Protein AF-A0A6P9AK01-F1 (afdb_monomer_lite)

Secondary structure (DSSP, 8-state):
-HHHHHHH-HHHHHHHHHHHHHHHHH-B-TTS-B-GGGHHHHHHHHHHHHH-SSSHHHHHHHHHHHHHHHHHHHHHH-HHHHHHHHHHHHHHHH-TTS-HHHHHHHHHHHHHHHTTTPPPPHHHHHHHHHHHHHH--

Sequence (137 aa):
MREELQQSDVERWLGFITFLCEVFGTMRSSTGEPFRVLVCPIYTCLRELLQSQDIKEDAVLCCSMELQSAGRLLEEQLPELMTELLATARDKMLCPSESMLTRSLLLEVIELHANSWNPLTPTITQYYNKTIQKLTA

Organism: Pantherophis guttatus (NCBI:txid94885)

InterPro domains:
  IPR003890 MIF4G-like, type 3 [PF02854] (2-115)
  IPR016024 Armadillo-type fold [SSF48371] (12-119)
  IPR051367 mRNA Translation Regulation/Replication-dependent Histone mRNA Translation [PTHR23254] (2-136)

pLDDT: mean 92.32, std 11.91, range [48.03, 98.69]

Structure (mmCIF, N/CA/C/O backbone):
data_AF-A0A6P9AK01-F1
#
_entry.id   AF-A0A6P9AK01-F1
#
loop_
_atom_site.group_PDB
_atom_site.id
_atom_site.type_symbol
_atom_site.label_atom_id
_atom_site.label_alt_id
_atom_site.label_comp_id
_atom_site.label_asym_id
_atom_site.label_entity_id
_atom_site.label_seq_id
_atom_site.pdbx_PDB_ins_code
_atom_site.Cartn_x
_atom_site.Cartn_y
_atom_site.Cartn_z
_atom_site.occupancy
_atom_site.B_iso_or_equiv
_atom_site.auth_seq_id
_atom_site.auth_comp_id
_atom_site.auth_asym_id
_atom_site.auth_atom_id
_atom_site.pdbx_PDB_model_num
ATOM 1 N N . MET A 1 1 ? -9.677 -20.598 -2.078 1.00 50.75 1 MET A N 1
ATOM 2 C CA . MET A 1 1 ? -8.295 -20.273 -1.651 1.00 50.75 1 MET A CA 1
ATOM 3 C C . MET A 1 1 ? -8.155 -18.856 -1.103 1.00 50.75 1 MET A C 1
ATOM 5 O O . MET A 1 1 ? -7.783 -18.736 0.051 1.00 50.75 1 MET A O 1
ATOM 9 N N . ARG A 1 2 ? -8.455 -17.789 -1.865 1.00 49.69 2 ARG A N 1
ATOM 10 C CA . ARG A 1 2 ? -8.348 -16.399 -1.367 1.00 49.69 2 ARG A CA 1
ATOM 11 C C . ARG A 1 2 ? -9.419 -16.057 -0.320 1.00 49.69 2 ARG A C 1
ATOM 13 O O . ARG A 1 2 ? -9.079 -15.609 0.762 1.00 49.69 2 ARG A O 1
ATOM 20 N N . GLU A 1 3 ? -10.675 -16.405 -0.597 1.00 48.03 3 GLU A N 1
ATOM 21 C CA . GLU A 1 3 ? -11.802 -16.251 0.344 1.00 48.03 3 GLU A CA 1
ATOM 22 C C . GLU A 1 3 ? -11.678 -17.174 1.575 1.00 48.03 3 GLU A C 1
ATOM 24 O O . GLU A 1 3 ? -12.025 -16.785 2.683 1.00 48.03 3 GLU A O 1
ATOM 29 N N . GLU A 1 4 ? -11.109 -18.374 1.404 1.00 48.38 4 GLU A N 1
ATOM 30 C CA . GLU A 1 4 ? -10.853 -19.321 2.507 1.00 48.38 4 GLU A CA 1
ATOM 31 C C . GLU A 1 4 ? -9.747 -18.824 3.452 1.00 48.38 4 GLU A C 1
ATOM 33 O O . GLU A 1 4 ? -9.865 -18.985 4.661 1.00 48.38 4 GLU A O 1
ATOM 38 N N . LEU A 1 5 ? -8.697 -18.181 2.922 1.00 51.22 5 LEU A N 1
ATOM 39 C CA . LEU A 1 5 ? -7.652 -17.543 3.733 1.00 51.22 5 LEU A CA 1
ATOM 40 C C . LEU A 1 5 ? -8.198 -16.349 4.524 1.00 51.22 5 LEU A C 1
ATOM 42 O O . LEU A 1 5 ? -7.857 -16.183 5.692 1.00 51.22 5 LEU A O 1
ATOM 46 N N . GLN A 1 6 ? -9.083 -15.565 3.905 1.00 48.84 6 GLN A N 1
ATOM 47 C CA . GLN A 1 6 ? -9.699 -14.383 4.508 1.00 48.84 6 GLN A CA 1
ATOM 48 C C . GLN A 1 6 ? -10.599 -14.727 5.711 1.00 48.84 6 GLN A C 1
ATOM 50 O O . GLN A 1 6 ? -10.754 -13.902 6.605 1.00 48.84 6 GLN A O 1
ATOM 55 N N . GLN A 1 7 ? -11.161 -15.943 5.756 1.00 53.22 7 GLN A N 1
ATOM 56 C CA . GLN A 1 7 ? -12.071 -16.395 6.818 1.00 53.22 7 GLN A CA 1
ATOM 57 C C . GLN A 1 7 ? -11.397 -17.160 7.970 1.00 53.22 7 GLN A C 1
ATOM 59 O O . GLN A 1 7 ? -12.029 -17.324 9.012 1.00 53.22 7 GLN A O 1
ATOM 64 N N . SER A 1 8 ? -10.151 -17.634 7.824 1.00 60.09 8 SER A N 1
ATOM 65 C CA . SER A 1 8 ? -9.512 -18.490 8.842 1.00 60.09 8 SER A CA 1
ATOM 66 C C . SER A 1 8 ? -8.226 -17.940 9.465 1.00 60.09 8 SER A C 1
ATOM 68 O O . SER A 1 8 ? -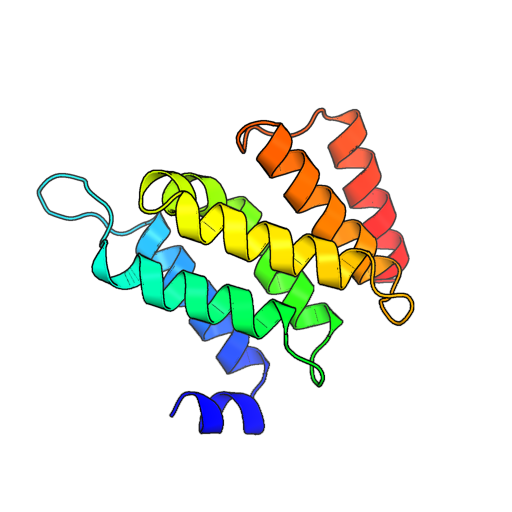7.896 -18.363 10.569 1.00 60.09 8 SER A O 1
ATOM 70 N N . ASP A 1 9 ? -7.481 -17.056 8.782 1.00 76.69 9 ASP A N 1
ATOM 71 C CA . ASP A 1 9 ? -6.165 -16.601 9.260 1.00 76.69 9 ASP A CA 1
ATOM 72 C C . ASP A 1 9 ? -5.756 -15.237 8.668 1.00 76.69 9 ASP A C 1
ATOM 74 O O . ASP A 1 9 ? -5.224 -15.131 7.557 1.00 76.69 9 ASP A O 1
ATOM 78 N N . VAL A 1 10 ? -6.018 -14.181 9.442 1.00 78.69 10 VAL A N 1
ATOM 79 C CA . VAL A 1 10 ? -5.698 -12.789 9.101 1.00 78.69 10 VAL A CA 1
ATOM 80 C C . VAL A 1 10 ? -4.207 -12.599 8.849 1.00 78.69 10 VAL A C 1
ATOM 82 O O . VAL A 1 10 ? -3.831 -11.988 7.850 1.00 78.69 10 VAL A O 1
ATOM 85 N N . GLU A 1 11 ? -3.352 -13.144 9.714 1.00 83.88 11 GLU A N 1
ATOM 86 C CA . GLU A 1 11 ? -1.900 -12.986 9.610 1.00 83.88 11 GLU A CA 1
ATOM 87 C C . GLU A 1 11 ? -1.377 -13.614 8.322 1.00 83.88 11 GLU A C 1
ATOM 89 O O . GLU A 1 11 ? -0.539 -13.036 7.629 1.00 83.88 11 GLU A O 1
ATOM 94 N N . ARG A 1 12 ? -1.922 -14.774 7.945 1.00 87.81 12 ARG A N 1
ATOM 95 C CA . ARG A 1 12 ? -1.561 -15.430 6.690 1.00 87.81 12 ARG A CA 1
ATOM 96 C C . ARG A 1 12 ? -2.029 -14.653 5.465 1.00 87.81 12 ARG A C 1
ATOM 98 O O . ARG A 1 12 ? -1.325 -14.654 4.454 1.00 87.81 12 ARG A O 1
ATOM 105 N N . TRP A 1 13 ? -3.189 -14.000 5.533 1.00 88.19 13 TRP A N 1
ATOM 106 C CA . TRP A 1 13 ? -3.653 -13.120 4.463 1.00 88.19 13 TRP A CA 1
ATOM 107 C C . TRP A 1 13 ? -2.743 -11.898 4.307 1.00 88.19 13 TRP A C 1
ATOM 109 O O . TRP A 1 13 ? -2.234 -11.665 3.212 1.00 88.19 13 TRP A O 1
ATOM 119 N N . LEU A 1 14 ? -2.467 -11.174 5.395 1.00 92.19 14 LEU A N 1
ATOM 120 C CA . LEU A 1 14 ? -1.563 -10.019 5.373 1.00 92.19 14 LEU A CA 1
ATOM 121 C C . LEU A 1 14 ? -0.158 -10.425 4.904 1.00 92.19 14 LEU A C 1
ATOM 123 O O . LEU A 1 14 ? 0.389 -9.816 3.989 1.00 92.19 14 LEU A O 1
ATOM 127 N N . GLY A 1 15 ? 0.376 -11.529 5.431 1.00 94.31 15 GLY A N 1
ATOM 128 C CA . GLY A 1 15 ? 1.679 -12.062 5.039 1.00 94.31 15 GLY A CA 1
ATOM 129 C C . GLY A 1 15 ? 1.754 -12.479 3.568 1.00 94.31 15 GLY A C 1
ATOM 130 O O . GLY A 1 15 ? 2.792 -12.301 2.934 1.00 94.31 15 GLY A O 1
ATOM 131 N N . PHE A 1 16 ? 0.663 -12.986 2.985 1.00 94.50 16 PHE A N 1
ATOM 132 C CA . PHE A 1 16 ? 0.602 -13.260 1.548 1.00 94.50 16 PHE A CA 1
ATOM 133 C C . PHE A 1 16 ? 0.708 -11.976 0.717 1.00 94.50 16 PHE A C 1
ATOM 135 O O . PHE A 1 16 ? 1.417 -11.960 -0.288 1.00 94.50 16 PHE A O 1
ATOM 142 N N . ILE A 1 17 ? 0.035 -10.902 1.131 1.00 95.12 17 ILE A N 1
ATOM 143 C CA . ILE A 1 17 ? 0.063 -9.620 0.416 1.00 95.12 17 ILE A CA 1
ATOM 144 C C . ILE A 1 17 ? 1.453 -8.997 0.502 1.00 95.12 17 ILE A C 1
ATOM 146 O O . ILE A 1 17 ? 2.016 -8.653 -0.537 1.00 95.12 17 ILE A O 1
ATOM 150 N N . THR A 1 18 ? 2.038 -8.947 1.701 1.00 96.88 18 THR A N 1
ATOM 151 C CA . THR A 1 18 ? 3.426 -8.512 1.901 1.00 96.88 18 THR A CA 1
ATOM 152 C C . THR A 1 18 ? 4.383 -9.338 1.047 1.00 96.88 18 THR A C 1
ATOM 154 O O . THR A 1 18 ? 5.227 -8.786 0.351 1.00 96.88 18 THR A O 1
ATOM 157 N N . PHE A 1 19 ? 4.212 -10.663 0.991 1.00 97.56 19 PHE A N 1
ATOM 158 C CA . PHE A 1 19 ? 5.026 -11.514 0.122 1.00 97.56 19 PHE A CA 1
ATOM 159 C C . PHE A 1 19 ? 4.905 -11.139 -1.363 1.00 97.56 19 PHE A C 1
ATOM 161 O O . PHE A 1 19 ? 5.922 -11.077 -2.055 1.00 97.56 19 PHE A O 1
ATOM 168 N N . LEU A 1 20 ? 3.698 -10.868 -1.873 1.00 97.88 20 LEU A N 1
ATOM 169 C CA . LEU A 1 20 ? 3.526 -10.433 -3.264 1.00 97.88 20 LEU A CA 1
ATOM 170 C C . LEU A 1 20 ? 4.235 -9.102 -3.538 1.00 97.88 20 LEU A C 1
ATOM 172 O O . LEU A 1 20 ? 4.913 -8.976 -4.562 1.00 97.88 20 LEU A O 1
ATOM 176 N N . CYS A 1 21 ? 4.095 -8.133 -2.634 1.00 97.88 21 CYS A N 1
ATOM 177 C CA . CYS A 1 21 ? 4.758 -6.837 -2.736 1.00 97.88 21 CYS A CA 1
ATOM 178 C C . CYS A 1 21 ? 6.284 -6.971 -2.695 1.00 97.88 21 CYS A C 1
ATOM 180 O O . CYS A 1 21 ? 6.958 -6.394 -3.544 1.00 97.88 21 CYS A O 1
ATOM 182 N N . GLU A 1 22 ? 6.831 -7.795 -1.799 1.00 97.69 22 GLU A N 1
ATOM 183 C CA . GLU A 1 22 ? 8.271 -8.065 -1.696 1.00 97.69 22 GLU A CA 1
ATOM 184 C C . GLU A 1 22 ? 8.824 -8.763 -2.943 1.00 97.69 22 GLU A C 1
ATOM 186 O O . GLU A 1 22 ? 9.867 -8.374 -3.479 1.00 97.69 22 GLU A O 1
ATOM 191 N N . VAL A 1 23 ? 8.106 -9.762 -3.470 1.00 97.56 23 VAL A N 1
ATOM 192 C CA . VAL A 1 23 ? 8.471 -10.429 -4.729 1.00 97.56 23 VAL A CA 1
ATOM 193 C C . VAL A 1 23 ? 8.499 -9.422 -5.876 1.00 97.56 23 VAL A C 1
ATOM 195 O O . VAL A 1 23 ? 9.449 -9.413 -6.659 1.00 97.56 23 VAL A O 1
ATOM 198 N N . PHE A 1 24 ? 7.494 -8.553 -5.974 1.00 97.75 24 PHE A N 1
ATOM 199 C CA . PHE A 1 24 ? 7.431 -7.522 -7.006 1.00 97.75 24 PHE A CA 1
ATOM 200 C C . PHE A 1 24 ? 8.530 -6.457 -6.837 1.00 97.75 24 PHE A C 1
ATOM 202 O O . PHE A 1 24 ? 9.202 -6.090 -7.805 1.00 97.75 24 PHE A O 1
ATOM 209 N N . GLY A 1 25 ? 8.768 -6.013 -5.604 1.00 95.88 25 GLY A N 1
ATOM 210 C CA . GLY A 1 25 ? 9.787 -5.033 -5.240 1.00 95.88 25 GLY A CA 1
ATOM 211 C C . GLY A 1 25 ? 11.212 -5.536 -5.461 1.00 95.88 25 GLY A C 1
ATOM 212 O O . GLY A 1 25 ? 12.062 -4.760 -5.897 1.00 95.88 25 GLY A O 1
ATOM 213 N N . THR A 1 26 ? 11.457 -6.837 -5.290 1.00 96.25 26 THR A N 1
ATOM 214 C CA . THR A 1 26 ? 12.806 -7.428 -5.309 1.00 96.25 26 THR A CA 1
ATOM 215 C C . THR A 1 26 ? 13.140 -8.157 -6.607 1.00 96.25 26 THR A C 1
ATOM 217 O O . THR A 1 26 ? 14.225 -7.975 -7.164 1.00 96.25 26 THR A O 1
ATOM 220 N N . MET A 1 27 ? 12.245 -9.010 -7.111 1.00 96.62 27 MET A N 1
ATOM 221 C CA . MET A 1 27 ? 12.577 -9.885 -8.233 1.00 96.62 27 MET A CA 1
ATOM 222 C C . MET A 1 27 ? 12.549 -9.125 -9.561 1.00 96.62 27 MET A C 1
ATOM 224 O O . MET A 1 27 ? 11.677 -8.290 -9.816 1.00 96.62 27 MET A O 1
ATOM 228 N N . ARG A 1 28 ? 13.514 -9.435 -10.431 1.00 96.94 28 ARG A N 1
ATOM 229 C CA . ARG A 1 28 ? 13.649 -8.843 -11.765 1.00 96.94 28 ARG A CA 1
ATOM 230 C C . ARG A 1 28 ? 13.805 -9.922 -12.830 1.00 96.94 28 ARG A C 1
ATOM 232 O O . ARG A 1 28 ? 14.368 -10.984 -12.567 1.00 96.94 28 ARG A O 1
ATOM 239 N N . SER A 1 29 ? 13.301 -9.642 -14.027 1.00 94.25 29 SER A N 1
ATOM 240 C CA . SER A 1 29 ? 13.549 -10.442 -15.227 1.00 94.25 29 SER A CA 1
ATOM 241 C C . SER A 1 29 ? 15.025 -10.362 -15.651 1.00 94.25 29 SER A C 1
ATOM 243 O O . SER A 1 29 ? 15.807 -9.567 -15.125 1.00 94.25 29 SER A O 1
ATOM 245 N N . SER A 1 30 ? 15.405 -11.123 -16.681 1.00 94.94 30 SER A N 1
ATOM 246 C CA . SER A 1 30 ? 16.724 -10.987 -17.318 1.00 94.94 30 SER A CA 1
ATOM 247 C C . SER A 1 30 ? 16.969 -9.604 -17.938 1.00 94.94 30 SER A C 1
ATOM 249 O O . SER A 1 30 ? 18.122 -9.232 -18.141 1.00 94.94 30 SER A O 1
ATOM 251 N N . THR A 1 31 ? 15.909 -8.841 -18.228 1.00 93.88 31 THR A N 1
ATOM 252 C CA . THR A 1 31 ? 15.979 -7.460 -18.730 1.00 93.88 31 THR A CA 1
ATOM 253 C C . THR A 1 31 ? 15.988 -6.416 -17.612 1.00 93.88 31 THR A C 1
ATOM 255 O O . THR A 1 31 ? 16.042 -5.225 -17.900 1.00 93.88 31 THR A O 1
ATOM 258 N N . GLY A 1 32 ? 15.960 -6.837 -16.342 1.00 94.12 32 GLY A N 1
ATOM 259 C CA . GLY A 1 32 ? 15.967 -5.933 -15.191 1.00 94.12 32 GLY A CA 1
ATOM 260 C C . GLY A 1 32 ? 14.604 -5.315 -14.864 1.00 94.12 32 GLY A C 1
ATOM 261 O O . GLY A 1 32 ? 14.541 -4.418 -14.028 1.00 94.12 32 GLY A O 1
ATOM 262 N N . GLU A 1 33 ? 13.518 -5.781 -15.485 1.00 93.94 33 GLU A N 1
ATOM 263 C CA . GLU A 1 33 ? 12.160 -5.279 -15.244 1.00 93.94 33 GLU A CA 1
ATOM 264 C C . GLU A 1 33 ? 11.444 -6.070 -14.134 1.00 93.94 33 GLU A C 1
ATOM 266 O O . GLU A 1 33 ? 11.700 -7.269 -13.968 1.00 93.94 33 GLU A O 1
ATOM 271 N N . PRO A 1 34 ? 10.530 -5.443 -13.371 1.00 95.69 34 PRO A N 1
ATOM 272 C CA . PRO A 1 34 ? 9.692 -6.156 -12.413 1.00 95.69 34 PRO A CA 1
ATOM 273 C C . PRO A 1 34 ? 8.702 -7.098 -13.118 1.00 95.69 34 PRO A C 1
ATOM 275 O O . PRO A 1 34 ? 8.318 -6.904 -14.275 1.00 95.69 34 PRO A O 1
ATOM 278 N N . PHE A 1 35 ? 8.236 -8.120 -12.400 1.00 95.44 35 PHE A N 1
ATOM 279 C CA . PHE A 1 35 ? 7.266 -9.084 -12.922 1.00 95.44 35 PHE A CA 1
ATOM 280 C C . PHE A 1 35 ? 5.867 -8.460 -13.036 1.00 95.44 35 PHE A C 1
ATOM 282 O O . PHE A 1 35 ? 5.046 -8.574 -12.128 1.00 95.44 35 PHE A O 1
ATOM 289 N N . ARG A 1 36 ? 5.574 -7.836 -14.187 1.00 94.75 36 ARG A N 1
ATOM 290 C CA . ARG A 1 36 ? 4.311 -7.116 -14.460 1.00 94.75 36 ARG A CA 1
ATOM 291 C C . ARG A 1 36 ? 3.038 -7.926 -14.201 1.00 94.75 36 ARG A C 1
ATOM 293 O O . ARG A 1 36 ? 2.008 -7.354 -13.866 1.00 94.75 36 ARG A O 1
ATOM 300 N N . VAL A 1 37 ? 3.107 -9.254 -14.306 1.00 96.19 37 VAL A N 1
ATOM 301 C CA . VAL A 1 37 ? 1.985 -10.160 -14.002 1.00 96.19 37 VAL A CA 1
ATOM 302 C C . VAL A 1 37 ? 1.473 -10.022 -12.560 1.00 96.19 37 VAL A C 1
ATOM 304 O O . VAL A 1 37 ? 0.317 -10.334 -12.294 1.00 96.19 37 VAL A O 1
ATOM 307 N N . LEU A 1 38 ? 2.304 -9.524 -11.637 1.00 97.69 38 LEU A N 1
ATOM 308 C CA . LEU A 1 38 ? 1.947 -9.325 -10.230 1.00 97.69 38 LEU A CA 1
ATOM 309 C C . LEU A 1 38 ? 1.243 -7.993 -9.955 1.00 97.69 38 LEU A C 1
ATOM 311 O O . LEU A 1 38 ? 0.610 -7.862 -8.912 1.00 97.69 38 LEU A O 1
ATOM 315 N N . VAL A 1 39 ? 1.288 -7.031 -10.882 1.00 97.69 39 VA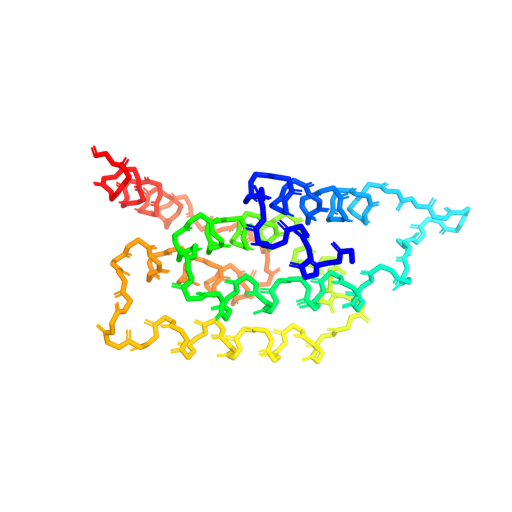L A N 1
ATOM 316 C CA . VAL A 1 39 ? 0.780 -5.669 -10.653 1.00 97.69 39 VAL A CA 1
ATOM 317 C C . VAL A 1 39 ? -0.722 -5.683 -10.350 1.00 97.69 39 VAL A C 1
ATOM 319 O O . VAL A 1 39 ? -1.142 -5.220 -9.292 1.00 97.69 39 VAL A O 1
ATOM 322 N N . CYS A 1 40 ? -1.546 -6.267 -11.227 1.00 98.06 40 CYS A N 1
ATOM 323 C CA . CYS A 1 40 ? -2.996 -6.334 -11.006 1.00 98.06 40 CYS A CA 1
ATOM 324 C C . CYS A 1 40 ? -3.382 -7.152 -9.754 1.00 98.06 40 CYS A C 1
ATOM 326 O O . CYS A 1 40 ? -4.226 -6.679 -8.986 1.00 98.06 40 CYS A O 1
ATOM 328 N N . PRO A 1 41 ? -2.783 -8.334 -9.489 1.00 97.94 41 PRO A N 1
ATOM 329 C CA . PRO A 1 41 ? -2.987 -9.044 -8.227 1.00 97.94 41 PRO A CA 1
ATOM 330 C C . PRO A 1 41 ? -2.692 -8.198 -6.984 1.00 97.94 41 PRO A C 1
ATOM 332 O O . PRO A 1 41 ? -3.498 -8.203 -6.054 1.00 97.94 41 PRO A O 1
ATOM 335 N N . ILE A 1 42 ? -1.593 -7.435 -6.974 1.00 98.44 42 ILE A N 1
ATOM 336 C CA . ILE A 1 42 ? -1.236 -6.564 -5.845 1.00 98.44 42 ILE A CA 1
ATOM 337 C C . ILE A 1 42 ? -2.277 -5.455 -5.671 1.00 98.44 42 ILE A C 1
ATOM 339 O O . ILE A 1 42 ? -2.814 -5.304 -4.577 1.00 98.44 42 ILE A O 1
ATOM 343 N N . TYR A 1 43 ? -2.656 -4.746 -6.740 1.00 98.56 43 TYR A N 1
ATOM 344 C CA . TYR A 1 43 ? -3.713 -3.727 -6.660 1.00 98.56 43 TYR A CA 1
ATOM 345 C C . TYR A 1 43 ? -5.043 -4.285 -6.148 1.00 98.56 43 TYR A C 1
ATOM 347 O O . TYR A 1 43 ? -5.735 -3.624 -5.373 1.00 98.56 43 TYR A O 1
ATOM 355 N N . THR A 1 44 ? -5.391 -5.508 -6.552 1.00 97.50 44 THR A N 1
ATOM 356 C CA . THR A 1 44 ? -6.601 -6.187 -6.071 1.00 97.50 44 THR A CA 1
ATOM 357 C C . THR A 1 44 ? -6.509 -6.457 -4.568 1.00 97.50 44 THR A C 1
ATOM 359 O O . THR A 1 44 ? -7.456 -6.182 -3.837 1.00 97.50 44 THR A O 1
ATOM 362 N N . CYS A 1 45 ? -5.354 -6.926 -4.083 1.00 96.75 45 CYS A N 1
ATOM 363 C CA . CYS A 1 45 ? -5.116 -7.152 -2.656 1.00 96.75 45 CYS A CA 1
ATOM 364 C C . CYS A 1 45 ? -5.197 -5.858 -1.842 1.00 96.75 45 CYS A C 1
ATOM 366 O O . CYS A 1 45 ? -5.915 -5.811 -0.849 1.00 96.75 45 CYS A O 1
ATOM 368 N N . LEU A 1 46 ? -4.509 -4.801 -2.280 1.00 97.62 46 LEU A N 1
ATOM 369 C CA . LEU A 1 46 ? -4.504 -3.514 -1.583 1.00 97.62 46 LEU A CA 1
ATOM 370 C C . LEU A 1 46 ? -5.910 -2.901 -1.519 1.00 97.62 46 LEU A C 1
ATOM 372 O O . LEU A 1 46 ? -6.316 -2.384 -0.481 1.00 97.62 46 LEU A O 1
ATOM 376 N N . ARG A 1 47 ? -6.697 -3.009 -2.598 1.00 96.75 47 ARG A N 1
ATOM 377 C CA . ARG A 1 47 ? -8.089 -2.537 -2.601 1.00 96.75 47 ARG A CA 1
ATOM 378 C C . ARG A 1 47 ? -8.953 -3.301 -1.599 1.00 96.75 47 ARG A C 1
ATOM 380 O O . ARG A 1 47 ? -9.734 -2.684 -0.880 1.00 96.75 47 ARG A O 1
ATOM 387 N N . GLU A 1 48 ? -8.799 -4.617 -1.522 1.00 94.31 48 GLU A N 1
ATOM 388 C CA . GLU A 1 48 ? -9.536 -5.442 -0.560 1.00 94.31 48 GLU A CA 1
ATOM 389 C C . GLU A 1 48 ? -9.155 -5.154 0.889 1.00 94.31 48 GLU A C 1
ATOM 391 O O . GLU A 1 48 ? -10.035 -5.149 1.746 1.00 94.31 48 GLU A O 1
ATOM 396 N N . LEU A 1 49 ? -7.883 -4.849 1.169 1.00 94.25 49 LEU A N 1
ATOM 397 C CA . LEU A 1 49 ? -7.470 -4.392 2.498 1.00 94.25 49 LEU A CA 1
ATOM 398 C C . LEU A 1 49 ? -8.210 -3.113 2.904 1.00 94.25 49 LEU A C 1
ATOM 400 O O . LEU A 1 49 ? -8.737 -3.033 4.012 1.00 94.25 49 LEU A O 1
ATOM 404 N N . LEU A 1 50 ? -8.320 -2.138 1.996 1.00 94.50 50 LEU A N 1
ATOM 405 C CA . LEU A 1 50 ? -9.054 -0.897 2.259 1.00 94.50 50 LEU A CA 1
ATOM 406 C C . LEU A 1 50 ? -10.565 -1.137 2.437 1.00 94.50 50 LEU A C 1
ATOM 408 O O . LEU A 1 50 ? -11.223 -0.461 3.229 1.00 94.50 50 LEU A O 1
ATOM 412 N N . GLN A 1 51 ? -11.133 -2.106 1.727 1.00 91.50 51 GLN A N 1
ATOM 413 C CA . GLN A 1 51 ? -12.566 -2.413 1.785 1.00 91.50 51 GLN A CA 1
ATOM 414 C C . GLN A 1 51 ? -12.950 -3.371 2.924 1.00 91.50 51 GLN A C 1
ATOM 416 O O . GLN A 1 51 ? -14.140 -3.532 3.201 1.00 91.50 51 GLN A O 1
ATOM 421 N N . SER A 1 52 ? -11.971 -3.973 3.605 1.00 84.94 52 SER A N 1
ATOM 422 C CA . SER A 1 52 ? -12.200 -4.912 4.703 1.00 84.94 52 SER A CA 1
ATOM 423 C C . SER A 1 52 ? -12.977 -4.262 5.852 1.00 84.94 52 SER A C 1
ATOM 425 O O . SER A 1 52 ? -12.601 -3.204 6.370 1.00 84.94 52 SER A O 1
ATOM 427 N N . GLN A 1 53 ? -14.076 -4.905 6.257 1.00 74.69 53 GLN A N 1
ATOM 428 C CA . GLN A 1 53 ? -14.892 -4.472 7.395 1.00 74.69 53 GLN A CA 1
ATOM 429 C C . GLN A 1 53 ? -14.539 -5.205 8.694 1.00 74.69 53 GLN A C 1
ATOM 431 O O . GLN A 1 53 ? -14.772 -4.649 9.767 1.00 74.69 53 GLN A O 1
ATOM 436 N N . ASP A 1 54 ? -13.949 -6.398 8.599 1.00 63.50 54 ASP A N 1
ATOM 437 C CA . ASP A 1 54 ? -13.714 -7.290 9.741 1.00 63.50 54 ASP A CA 1
ATOM 438 C C . ASP A 1 54 ? -12.341 -7.076 10.400 1.00 63.50 54 ASP A C 1
ATOM 440 O O . ASP A 1 54 ? -12.176 -7.337 11.588 1.00 63.50 54 ASP A O 1
ATOM 444 N N . ILE A 1 55 ? -11.357 -6.561 9.652 1.00 63.25 55 ILE A N 1
ATOM 445 C CA . ILE A 1 55 ? -9.950 -6.439 10.082 1.00 63.25 55 ILE A CA 1
ATOM 446 C C . ILE A 1 55 ? -9.482 -5.005 9.822 1.00 63.25 55 ILE A C 1
ATOM 448 O O . ILE A 1 55 ? -8.640 -4.747 8.968 1.00 63.25 55 ILE A O 1
ATOM 452 N N . LYS A 1 56 ? -10.128 -4.032 10.467 1.00 74.31 56 LYS A N 1
ATOM 453 C CA . LYS A 1 56 ? -10.064 -2.640 9.996 1.00 74.31 56 LYS A CA 1
ATOM 454 C C . LYS A 1 56 ? -8.669 -2.025 10.094 1.00 74.31 56 LYS A C 1
ATOM 456 O O . LYS A 1 56 ? -8.198 -1.465 9.112 1.00 74.31 56 LYS A O 1
ATOM 461 N N . GLU A 1 57 ? -8.011 -2.121 11.247 1.00 88.69 57 GLU A N 1
ATOM 462 C CA . GLU A 1 57 ? -6.773 -1.365 11.484 1.00 88.69 57 GLU A CA 1
ATOM 463 C C . GLU A 1 57 ? -5.525 -2.087 10.965 1.00 88.69 57 GLU A C 1
ATOM 465 O O . GLU A 1 57 ? -4.737 -1.461 10.260 1.00 88.69 57 GLU A O 1
ATOM 470 N N . ASP A 1 58 ? -5.388 -3.399 11.187 1.00 90.62 5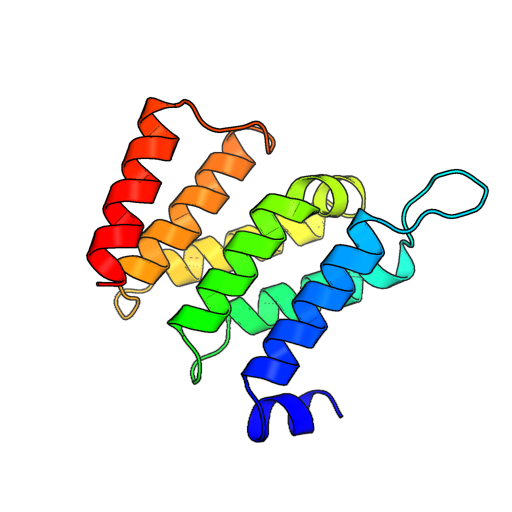8 ASP A N 1
ATOM 471 C CA . ASP A 1 58 ? -4.239 -4.167 10.675 1.00 90.62 58 ASP A CA 1
ATOM 472 C C . ASP A 1 58 ? -4.211 -4.219 9.141 1.00 90.62 58 ASP A C 1
ATOM 474 O O . ASP A 1 58 ? -3.144 -4.129 8.532 1.00 90.62 58 ASP A O 1
ATOM 478 N N . ALA A 1 59 ? -5.379 -4.304 8.489 1.00 93.06 59 ALA A N 1
ATOM 479 C CA . ALA A 1 59 ? -5.452 -4.270 7.030 1.00 93.06 59 ALA A CA 1
ATOM 480 C C . ALA A 1 59 ? -5.029 -2.907 6.472 1.00 93.06 59 ALA A C 1
ATOM 482 O O . ALA A 1 59 ? -4.291 -2.844 5.489 1.00 93.06 59 ALA A O 1
ATOM 483 N N . VAL A 1 60 ? -5.468 -1.814 7.105 1.00 95.50 60 VAL A N 1
ATOM 484 C CA . VAL A 1 60 ? -5.066 -0.459 6.706 1.00 95.50 60 VAL A CA 1
ATOM 485 C C . VAL A 1 60 ? -3.577 -0.245 6.960 1.00 95.50 60 VAL A C 1
ATOM 487 O O . VAL A 1 60 ? -2.898 0.285 6.087 1.00 95.50 60 VAL A O 1
ATOM 490 N N . LEU A 1 61 ? -3.055 -0.698 8.102 1.00 95.38 61 LEU A N 1
ATOM 491 C CA . LEU A 1 61 ? -1.632 -0.618 8.417 1.00 95.38 61 LEU A CA 1
ATOM 492 C C . LEU A 1 61 ? -0.789 -1.369 7.383 1.00 95.38 61 LEU A C 1
ATOM 494 O O . LEU A 1 61 ? 0.137 -0.784 6.825 1.00 95.38 61 LEU A O 1
ATOM 498 N N . CYS A 1 62 ? -1.147 -2.619 7.077 1.00 96.25 62 CYS A N 1
ATOM 499 C CA . CYS A 1 62 ? -0.493 -3.405 6.033 1.00 96.25 62 CYS A CA 1
ATOM 500 C C . CYS A 1 62 ? -0.541 -2.664 4.691 1.00 96.25 62 CYS A C 1
ATOM 502 O O . CYS A 1 62 ? 0.502 -2.406 4.099 1.00 96.25 62 CYS A O 1
ATOM 504 N N . CYS A 1 63 ? -1.721 -2.208 4.255 1.00 97.62 63 CYS A N 1
ATOM 505 C CA . CYS A 1 63 ? -1.858 -1.454 3.008 1.00 97.62 63 CYS A CA 1
ATOM 506 C C . CYS A 1 63 ? -0.958 -0.208 2.975 1.00 97.62 63 CYS A C 1
ATOM 508 O O . CYS A 1 63 ? -0.341 0.072 1.946 1.00 97.62 63 CYS A O 1
ATOM 510 N N . SER A 1 64 ? -0.873 0.536 4.081 1.00 97.69 64 SER A N 1
ATOM 511 C CA . SER A 1 64 ? -0.009 1.711 4.182 1.00 97.69 64 SER A CA 1
ATOM 512 C C . SER A 1 64 ? 1.467 1.343 4.079 1.00 97.69 64 SER A C 1
ATOM 514 O O . SER A 1 64 ? 2.184 1.976 3.309 1.00 97.69 64 SER A O 1
ATOM 516 N N . MET A 1 65 ? 1.923 0.308 4.788 1.00 97.38 65 MET A N 1
ATOM 517 C CA . MET A 1 65 ? 3.312 -0.160 4.720 1.00 97.38 65 MET A CA 1
ATOM 518 C C . MET A 1 65 ? 3.692 -0.620 3.308 1.00 97.38 65 MET A C 1
ATOM 520 O O . MET A 1 65 ? 4.727 -0.208 2.779 1.00 97.38 65 MET A O 1
ATOM 524 N N . GLU A 1 66 ? 2.827 -1.403 2.663 1.00 98.38 66 GLU A N 1
ATOM 525 C CA . GLU A 1 66 ? 3.070 -1.886 1.304 1.00 98.38 66 GLU A CA 1
ATOM 526 C C . GLU A 1 66 ? 3.099 -0.745 0.279 1.00 98.38 66 GLU A C 1
ATOM 528 O O . GLU A 1 66 ? 3.933 -0.746 -0.626 1.00 98.38 66 GLU A O 1
ATOM 533 N N . LEU A 1 67 ? 2.243 0.273 0.424 1.00 98.25 67 LEU A N 1
ATOM 534 C CA . LEU A 1 67 ? 2.275 1.451 -0.448 1.00 98.25 67 LEU A CA 1
ATOM 535 C C . LEU A 1 67 ? 3.513 2.319 -0.215 1.00 98.25 67 LEU A C 1
ATOM 537 O O . LEU A 1 67 ? 4.072 2.834 -1.179 1.00 98.25 67 LEU A O 1
ATOM 541 N N . GLN A 1 68 ? 3.987 2.452 1.024 1.00 97.31 68 GLN A N 1
ATOM 542 C CA . GLN A 1 68 ? 5.245 3.152 1.300 1.00 97.31 68 GLN A CA 1
ATOM 543 C C . GLN A 1 68 ? 6.452 2.443 0.659 1.00 97.31 68 GLN A C 1
ATOM 545 O O . GLN A 1 68 ? 7.363 3.112 0.176 1.00 97.31 68 GLN A O 1
ATOM 550 N N . SER A 1 69 ? 6.445 1.105 0.620 1.00 97.00 69 SER A N 1
ATOM 551 C CA . SER A 1 69 ? 7.532 0.291 0.054 1.00 97.00 69 SER A CA 1
ATOM 552 C C . SER A 1 69 ? 7.467 0.175 -1.477 1.00 97.00 69 SER A C 1
ATOM 554 O O . SER A 1 69 ? 8.441 0.450 -2.180 1.00 97.00 69 SER A O 1
ATOM 556 N N . ALA A 1 70 ? 6.307 -0.205 -2.017 1.00 97.31 70 ALA A N 1
ATOM 557 C CA . ALA A 1 70 ? 6.134 -0.588 -3.418 1.00 97.31 70 ALA A CA 1
ATOM 558 C C . ALA A 1 70 ? 5.292 0.400 -4.244 1.00 97.31 70 ALA A C 1
ATOM 560 O O . ALA A 1 70 ? 5.208 0.246 -5.465 1.00 97.31 70 ALA A O 1
ATOM 561 N N . GLY A 1 71 ? 4.682 1.418 -3.624 1.00 97.94 71 GLY A N 1
ATOM 562 C CA . GLY A 1 71 ? 3.714 2.316 -4.268 1.00 97.94 71 GLY A CA 1
ATOM 563 C C . GLY A 1 71 ? 4.256 3.009 -5.514 1.00 97.94 71 GLY A C 1
ATOM 564 O O . GLY A 1 71 ? 3.608 2.977 -6.560 1.00 97.94 71 GLY A O 1
ATOM 565 N N . ARG A 1 72 ? 5.488 3.527 -5.451 1.00 98.31 72 ARG A N 1
ATOM 566 C CA . ARG A 1 72 ? 6.156 4.125 -6.616 1.00 98.31 72 ARG A CA 1
ATOM 567 C C . ARG A 1 72 ? 6.282 3.143 -7.778 1.00 98.31 72 ARG A C 1
ATOM 569 O O . ARG A 1 72 ? 5.921 3.468 -8.903 1.00 98.31 72 ARG A O 1
ATOM 576 N N . LEU A 1 73 ? 6.796 1.944 -7.501 1.00 97.88 73 LEU A N 1
ATOM 577 C CA . LEU A 1 73 ? 7.036 0.940 -8.535 1.00 97.88 73 LEU A CA 1
ATOM 578 C C . LEU A 1 73 ? 5.714 0.463 -9.148 1.00 97.88 73 LEU A C 1
ATOM 580 O O . LEU A 1 73 ? 5.651 0.244 -10.352 1.00 97.88 73 LEU A O 1
ATOM 584 N N . LEU A 1 74 ? 4.659 0.329 -8.339 1.00 98.38 74 LEU A N 1
ATOM 585 C CA . LEU A 1 74 ? 3.314 -0.006 -8.807 1.00 98.38 74 LEU A CA 1
ATOM 586 C C . LEU A 1 74 ? 2.743 1.087 -9.722 1.00 98.38 74 LEU A C 1
ATOM 588 O O . LEU A 1 74 ? 2.276 0.771 -10.817 1.00 98.38 74 LEU A O 1
ATOM 592 N N . GLU A 1 75 ? 2.831 2.357 -9.309 1.00 98.56 75 GLU A N 1
ATOM 593 C CA . GLU A 1 75 ? 2.342 3.496 -10.099 1.00 98.56 75 GLU A CA 1
ATOM 594 C C . GLU A 1 75 ? 3.082 3.628 -11.435 1.00 98.56 75 GLU A C 1
ATOM 596 O O . GLU A 1 75 ? 2.452 3.875 -12.458 1.00 98.56 75 GLU A O 1
ATOM 601 N N . GLU A 1 76 ? 4.396 3.385 -11.458 1.00 97.56 76 GLU A N 1
ATOM 602 C CA . GLU A 1 76 ? 5.187 3.363 -12.694 1.00 97.56 76 GLU A CA 1
ATOM 603 C C . GLU A 1 76 ? 4.715 2.277 -13.682 1.00 97.56 76 GLU A C 1
ATOM 605 O O . GLU A 1 76 ? 4.908 2.427 -14.890 1.00 97.56 76 GLU A O 1
ATOM 610 N N . GLN A 1 77 ? 4.104 1.183 -13.202 1.00 97.44 77 GLN A N 1
ATOM 611 C CA . GLN A 1 77 ? 3.563 0.139 -14.078 1.00 97.44 77 GLN A CA 1
ATOM 612 C C . GLN A 1 77 ? 2.145 0.443 -14.571 1.00 97.44 77 GLN A C 1
ATOM 614 O O . GLN A 1 77 ? 1.870 0.190 -15.743 1.00 97.44 77 GLN A O 1
ATOM 619 N N . LEU A 1 78 ? 1.248 0.906 -13.690 1.00 97.56 78 LEU A N 1
ATOM 620 C CA . LEU A 1 78 ? -0.173 1.155 -13.987 1.00 97.56 78 LEU A CA 1
ATOM 621 C C . LEU A 1 78 ? -0.716 2.348 -13.165 1.00 97.56 78 LEU A C 1
ATOM 623 O O . LEU A 1 78 ? -1.356 2.147 -12.125 1.00 97.56 78 LEU A O 1
ATOM 627 N N . PRO A 1 79 ? -0.495 3.598 -13.611 1.00 98.12 79 PRO A N 1
ATOM 628 C CA . PRO A 1 79 ? -0.851 4.797 -12.846 1.00 98.12 79 PRO A CA 1
ATOM 629 C C . PRO A 1 79 ? -2.365 4.982 -12.655 1.00 98.12 79 PRO A C 1
ATOM 631 O O . PRO A 1 79 ? -2.813 5.551 -11.653 1.00 98.12 79 PRO A O 1
ATOM 634 N N . GLU A 1 80 ? -3.179 4.462 -13.574 1.00 98.19 80 GLU A N 1
ATOM 635 C CA . GLU A 1 80 ? -4.639 4.509 -13.478 1.00 98.19 80 GLU A CA 1
ATOM 636 C C . GLU A 1 80 ? -5.132 3.732 -12.249 1.00 98.19 80 GLU A C 1
ATOM 638 O O . GLU A 1 80 ? -5.967 4.227 -11.490 1.00 98.19 80 GLU A O 1
ATOM 643 N N . LEU A 1 81 ? -4.547 2.559 -11.978 1.00 98.31 81 LEU A N 1
ATOM 644 C CA . LEU A 1 81 ? -4.905 1.756 -10.807 1.00 98.31 81 LEU A CA 1
ATOM 645 C C . LEU A 1 81 ? -4.454 2.408 -9.498 1.00 98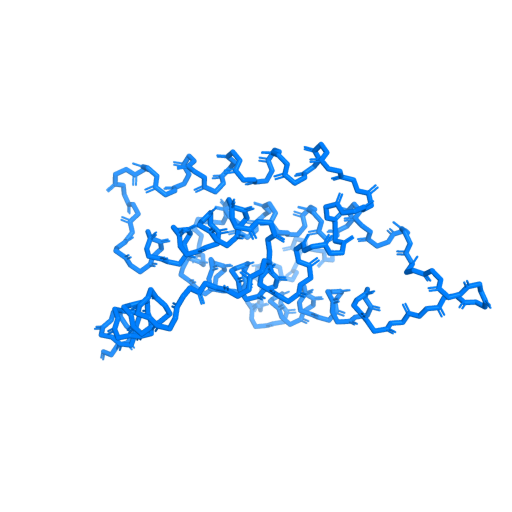.31 81 LEU A C 1
ATOM 647 O O . LEU A 1 81 ? -5.162 2.294 -8.496 1.00 98.31 81 LEU A O 1
ATOM 651 N N . MET A 1 82 ? -3.327 3.133 -9.494 1.00 98.69 82 MET A N 1
ATOM 652 C CA . MET A 1 82 ? -2.923 3.927 -8.327 1.00 98.69 82 MET A CA 1
ATOM 653 C C . MET A 1 82 ? -3.934 5.035 -8.030 1.00 98.69 82 MET A C 1
ATOM 655 O O . MET A 1 82 ? -4.326 5.234 -6.879 1.00 98.69 82 MET A O 1
ATOM 659 N N . THR A 1 83 ? -4.407 5.717 -9.074 1.00 98.56 83 THR A N 1
ATOM 660 C CA . THR A 1 83 ? -5.412 6.778 -8.943 1.00 98.56 83 THR A CA 1
ATOM 661 C C . THR A 1 83 ? -6.703 6.244 -8.319 1.00 98.56 83 THR A C 1
ATOM 663 O O . THR A 1 83 ? -7.229 6.841 -7.377 1.00 98.56 83 THR A O 1
ATOM 666 N N . GLU A 1 84 ? -7.194 5.095 -8.787 1.00 98.50 84 GLU A N 1
ATOM 667 C CA . GLU A 1 84 ? -8.391 4.454 -8.230 1.00 98.50 84 GLU A CA 1
ATOM 668 C C . GLU A 1 84 ? -8.191 3.951 -6.791 1.00 98.50 84 GLU A C 1
ATOM 670 O O . GLU A 1 84 ? -9.089 4.066 -5.949 1.00 98.50 84 GLU A O 1
ATOM 675 N N . LEU A 1 85 ? -7.012 3.403 -6.486 1.00 98.62 85 LEU A N 1
ATOM 676 C CA . LEU A 1 85 ? -6.687 2.931 -5.142 1.00 98.62 85 LEU A CA 1
ATOM 677 C C . LEU A 1 85 ? -6.656 4.096 -4.144 1.00 98.62 85 LEU A C 1
ATOM 679 O O . LEU A 1 85 ? -7.252 4.004 -3.072 1.00 98.62 85 LEU A O 1
ATOM 683 N N . LEU A 1 86 ? -6.044 5.225 -4.513 1.00 98.56 86 LEU A N 1
ATOM 684 C CA . LEU A 1 86 ? -6.014 6.425 -3.674 1.00 98.56 86 LEU A CA 1
ATOM 685 C C . LEU A 1 86 ? -7.381 7.100 -3.550 1.00 98.56 86 LEU A C 1
ATOM 687 O O . LEU A 1 86 ? -7.659 7.703 -2.515 1.00 98.56 86 LEU A O 1
ATOM 691 N N . ALA A 1 87 ? -8.256 6.990 -4.553 1.00 98.38 87 ALA A N 1
ATOM 692 C CA . ALA A 1 87 ? -9.656 7.386 -4.397 1.00 98.38 87 ALA A CA 1
ATOM 693 C C . ALA A 1 87 ? -10.342 6.542 -3.309 1.00 98.38 87 ALA A C 1
ATOM 695 O O . ALA A 1 87 ? -10.917 7.098 -2.378 1.00 98.38 87 ALA A O 1
ATOM 696 N N . THR A 1 88 ? -10.154 5.218 -3.342 1.00 97.81 88 THR A N 1
ATOM 697 C CA . THR A 1 88 ? -10.673 4.303 -2.307 1.00 97.81 88 THR A CA 1
ATOM 698 C C . THR A 1 88 ? -10.116 4.640 -0.916 1.00 97.81 88 THR A C 1
ATOM 700 O O . THR A 1 88 ? -10.860 4.670 0.065 1.00 97.81 88 THR A O 1
ATOM 703 N N . ALA A 1 89 ? -8.818 4.946 -0.820 1.00 97.81 89 ALA A N 1
ATOM 704 C CA . ALA A 1 89 ? -8.179 5.361 0.428 1.00 97.81 89 ALA A CA 1
ATOM 705 C C . ALA A 1 89 ? -8.759 6.680 0.967 1.00 97.81 89 ALA A C 1
ATOM 707 O O . ALA A 1 89 ? -9.031 6.787 2.162 1.00 97.81 89 ALA A O 1
ATOM 708 N N . ARG A 1 90 ? -8.999 7.674 0.100 1.00 98.25 90 ARG A N 1
ATOM 709 C CA . ARG A 1 90 ? -9.628 8.951 0.482 1.00 98.25 90 ARG A CA 1
ATOM 710 C C . ARG A 1 90 ? -11.053 8.748 0.977 1.00 98.25 90 ARG A C 1
ATOM 712 O O . ARG A 1 90 ? -11.396 9.281 2.029 1.00 98.25 90 ARG A O 1
ATOM 719 N N . ASP A 1 91 ? -11.851 7.961 0.264 1.00 97.06 91 ASP A N 1
ATOM 720 C CA . ASP A 1 91 ? -13.239 7.687 0.641 1.00 97.06 91 ASP A CA 1
ATOM 721 C C . ASP A 1 91 ? -13.312 6.998 2.007 1.00 97.06 91 ASP A C 1
ATOM 723 O O . ASP A 1 91 ? -14.080 7.419 2.876 1.00 97.06 91 ASP A O 1
ATOM 727 N N . LYS A 1 92 ? -12.444 6.002 2.244 1.00 95.56 92 LYS A N 1
ATOM 728 C CA . LYS A 1 92 ? -12.308 5.368 3.560 1.00 95.56 92 LYS A CA 1
ATOM 729 C C . LYS A 1 92 ? -11.889 6.390 4.612 1.00 95.56 92 LYS A C 1
ATOM 731 O O . LYS A 1 92 ? -12.603 6.574 5.587 1.00 95.56 92 LYS A O 1
ATOM 736 N N . MET A 1 93 ? -10.790 7.114 4.394 1.00 95.88 93 MET A N 1
ATOM 737 C CA . MET A 1 93 ? -10.291 8.126 5.329 1.00 95.88 93 MET A CA 1
ATOM 738 C C . MET A 1 93 ? -11.367 9.150 5.698 1.00 95.88 93 MET A C 1
ATOM 740 O O . MET A 1 93 ? -11.428 9.570 6.846 1.00 95.88 93 MET A O 1
ATOM 744 N N . LEU A 1 94 ? -12.222 9.575 4.769 1.00 96.06 94 LEU A N 1
ATOM 745 C CA . LEU A 1 94 ? -13.278 10.553 5.039 1.00 96.06 94 LEU A CA 1
ATOM 746 C C . LEU A 1 94 ? -14.493 9.950 5.762 1.00 96.06 94 LEU A C 1
ATOM 748 O O . LEU A 1 94 ? -15.204 10.689 6.446 1.00 96.06 94 LEU A O 1
ATOM 752 N N . CYS A 1 95 ? -14.702 8.634 5.698 1.00 94.56 95 CYS A N 1
ATOM 753 C CA . CYS A 1 95 ? -15.849 7.959 6.300 1.00 94.56 95 CYS A CA 1
ATOM 754 C C . CYS A 1 95 ? -15.937 8.197 7.827 1.00 94.56 95 CYS A C 1
ATOM 756 O O . CYS A 1 95 ? -15.009 7.839 8.559 1.00 94.56 95 CYS A O 1
ATOM 758 N N . PRO A 1 96 ? -17.040 8.771 8.358 1.00 93.88 96 PRO A N 1
ATOM 759 C CA . PRO A 1 96 ? -17.150 9.163 9.771 1.00 93.88 96 PRO A CA 1
ATOM 760 C C . PRO A 1 96 ? -16.951 8.032 10.785 1.00 93.88 96 PRO A C 1
ATOM 762 O O . PRO A 1 96 ? -16.629 8.304 11.937 1.00 93.88 96 PRO A O 1
ATOM 765 N N . SER A 1 97 ? -17.144 6.777 10.373 1.00 92.25 97 SER A N 1
ATOM 766 C CA . SER A 1 97 ? -16.970 5.605 11.233 1.00 92.25 97 SER A CA 1
ATOM 767 C C . SER A 1 97 ? -15.517 5.157 11.402 1.00 92.25 97 SER A C 1
ATOM 769 O O . SER A 1 97 ? -15.267 4.255 12.197 1.00 92.25 97 SER A O 1
ATOM 771 N N . GLU A 1 98 ? -14.575 5.710 10.635 1.00 93.75 98 GLU A N 1
ATOM 772 C CA . GLU A 1 98 ? -13.169 5.300 10.695 1.00 93.75 98 GLU A CA 1
ATOM 773 C C . GLU A 1 98 ? -12.412 5.951 11.854 1.00 93.75 98 GLU A C 1
ATOM 775 O O . GLU A 1 98 ? -12.609 7.130 12.180 1.00 93.75 98 GLU A O 1
ATOM 780 N N . SER A 1 99 ? -11.504 5.171 12.442 1.00 94.81 99 SER A N 1
ATOM 781 C CA . SER A 1 99 ? -10.689 5.567 13.588 1.00 94.81 99 SER A CA 1
ATOM 782 C C . SER A 1 99 ? -9.661 6.644 13.236 1.00 94.81 99 SER A C 1
ATOM 784 O O . SER A 1 99 ? -9.297 6.854 12.076 1.00 94.81 99 SER A O 1
ATOM 786 N N . MET A 1 100 ? -9.136 7.316 14.264 1.00 95.94 100 MET A N 1
ATOM 787 C CA . MET A 1 100 ? -8.031 8.264 14.091 1.00 95.94 100 MET A CA 1
ATOM 788 C C . MET A 1 100 ? -6.772 7.581 13.547 1.00 95.94 100 MET A C 1
ATOM 790 O O . MET A 1 100 ? -6.073 8.191 12.745 1.00 95.94 100 MET A O 1
ATOM 794 N N . LEU A 1 101 ? -6.514 6.322 13.923 1.00 96.25 101 LEU A N 1
ATOM 795 C CA . LEU A 1 101 ? -5.375 5.555 13.416 1.00 96.25 101 LEU A CA 1
ATOM 796 C C . LEU A 1 101 ? -5.495 5.335 11.908 1.00 96.25 101 LEU A C 1
ATOM 798 O O . LEU A 1 101 ? -4.592 5.707 11.163 1.00 96.25 101 LEU A O 1
ATOM 802 N N . THR A 1 102 ? -6.647 4.834 11.454 1.00 96.00 102 THR A N 1
ATOM 803 C CA . THR A 1 102 ? -6.946 4.664 10.024 1.00 96.00 102 THR A CA 1
ATOM 804 C C . THR A 1 102 ? -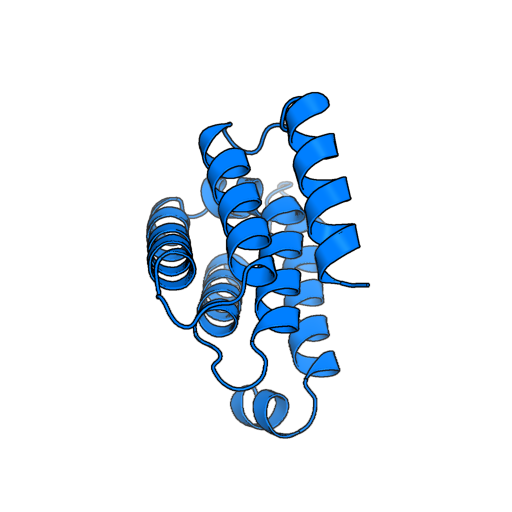6.778 5.980 9.268 1.00 96.00 102 THR A C 1
ATOM 806 O O . THR A 1 102 ? -6.147 6.025 8.214 1.00 96.00 10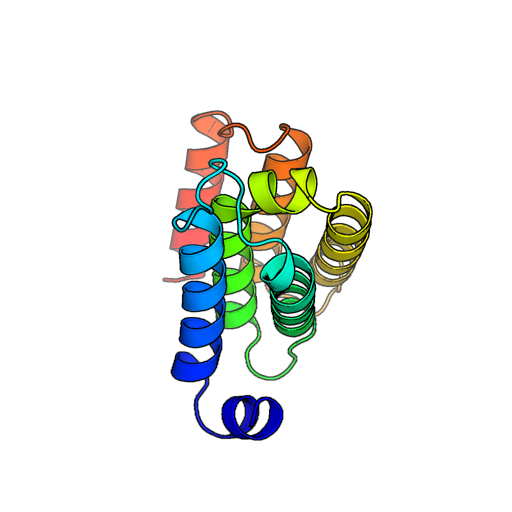2 THR A O 1
ATOM 809 N N . ARG A 1 103 ? -7.285 7.085 9.827 1.00 97.25 103 ARG A N 1
ATOM 810 C CA . ARG A 1 103 ? -7.152 8.415 9.220 1.00 97.25 103 ARG A CA 1
ATOM 811 C C . ARG A 1 103 ? -5.697 8.852 9.090 1.00 97.25 103 ARG A C 1
ATOM 813 O O . ARG A 1 103 ? -5.312 9.320 8.025 1.00 97.25 103 ARG A O 1
ATOM 820 N N . SER A 1 104 ? -4.896 8.688 10.141 1.00 97.69 104 SER A N 1
ATOM 821 C CA . SER A 1 104 ? -3.477 9.051 10.131 1.00 97.69 104 SER A CA 1
ATOM 822 C C . SER A 1 104 ? -2.671 8.212 9.140 1.00 97.69 104 SER A C 1
ATOM 824 O O . SER A 1 104 ? -1.902 8.780 8.372 1.00 97.69 104 SER A O 1
ATOM 826 N N . LEU A 1 105 ? -2.888 6.894 9.112 1.00 97.75 105 LEU A N 1
ATOM 827 C CA . LEU A 1 105 ? -2.201 5.972 8.202 1.00 97.75 105 LEU A CA 1
ATOM 828 C C . LEU A 1 105 ? -2.489 6.278 6.728 1.00 97.75 105 LEU A C 1
ATOM 830 O O . LEU A 1 105 ? -1.585 6.232 5.895 1.00 97.75 105 LEU A O 1
ATOM 834 N N . LEU A 1 106 ? -3.744 6.588 6.393 1.00 97.94 106 LEU A N 1
ATOM 835 C CA . LEU A 1 106 ? -4.136 6.891 5.016 1.00 97.94 106 LEU A CA 1
ATOM 836 C C . LEU A 1 106 ? -3.700 8.295 4.592 1.00 97.94 106 LEU A C 1
ATOM 838 O O . LEU A 1 106 ? -3.294 8.479 3.445 1.00 97.94 106 LEU A O 1
ATOM 842 N N . LEU A 1 107 ? -3.741 9.277 5.499 1.00 98.31 107 LEU A N 1
ATOM 843 C CA . LEU A 1 107 ? -3.279 10.632 5.200 1.00 98.31 107 LEU A CA 1
ATOM 844 C C . LEU A 1 107 ? -1.772 10.664 4.921 1.00 98.31 107 LEU A C 1
ATOM 846 O O . LEU A 1 107 ? -1.358 11.309 3.961 1.00 98.31 107 LEU A O 1
ATOM 850 N N . GLU A 1 108 ? -0.974 9.911 5.686 1.00 98.31 108 GLU A N 1
ATOM 851 C CA . GLU A 1 108 ? 0.467 9.778 5.444 1.00 98.31 108 GLU A CA 1
ATOM 852 C C . GLU A 1 108 ? 0.758 9.247 4.034 1.00 98.31 108 GLU A C 1
ATOM 854 O O . GLU A 1 108 ? 1.572 9.816 3.309 1.00 98.31 108 GLU A O 1
ATOM 859 N N . VAL A 1 109 ? 0.049 8.197 3.607 1.00 98.38 109 VAL A N 1
ATOM 860 C CA . VAL A 1 109 ? 0.193 7.623 2.259 1.00 98.38 109 VAL A CA 1
ATOM 861 C C . VAL A 1 109 ? -0.231 8.615 1.173 1.00 98.38 109 VAL A C 1
ATOM 863 O O . VAL A 1 109 ? 0.437 8.726 0.146 1.00 98.38 109 VAL A O 1
ATOM 866 N N . ILE A 1 110 ? -1.323 9.355 1.386 1.00 98.56 110 ILE A N 1
ATOM 867 C CA . ILE A 1 110 ? -1.799 10.372 0.438 1.00 98.56 110 ILE A CA 1
ATOM 868 C C . ILE A 1 110 ? -0.780 11.510 0.303 1.00 98.56 110 ILE A C 1
ATOM 870 O O . ILE A 1 110 ? -0.519 11.961 -0.812 1.00 98.56 110 ILE A O 1
ATOM 874 N N . GLU A 1 111 ? -0.188 11.971 1.406 1.00 98.44 111 GLU A N 1
ATOM 875 C CA . GLU A 1 111 ? 0.879 12.975 1.376 1.00 98.44 111 GLU A CA 1
ATOM 876 C C . GLU A 1 111 ? 2.145 12.440 0.704 1.00 98.44 111 GLU A C 1
ATOM 878 O O . GLU A 1 111 ? 2.774 13.155 -0.078 1.00 98.44 111 GLU A O 1
ATOM 883 N N . LEU A 1 112 ? 2.501 11.178 0.957 1.00 98.44 112 LEU A N 1
ATOM 884 C CA . LEU A 1 112 ? 3.638 10.529 0.315 1.00 98.44 112 LEU A CA 1
ATOM 885 C C . LEU A 1 112 ? 3.454 10.469 -1.208 1.00 98.44 112 LEU A C 1
ATOM 887 O O . LEU A 1 112 ? 4.365 10.841 -1.949 1.00 98.44 112 LEU A O 1
ATOM 891 N N . HIS A 1 113 ? 2.265 10.079 -1.679 1.00 98.62 113 HIS A N 1
ATOM 892 C CA . HIS A 1 113 ? 1.909 10.122 -3.101 1.00 98.62 113 HIS A CA 1
ATOM 893 C C . HIS A 1 113 ? 1.966 11.545 -3.663 1.00 98.62 113 HIS A C 1
ATOM 895 O O . HIS A 1 113 ? 2.582 11.769 -4.704 1.00 98.62 113 HIS A O 1
ATOM 901 N N . ALA A 1 114 ? 1.402 12.526 -2.952 1.00 98.25 114 ALA A N 1
ATOM 902 C CA . ALA A 1 114 ? 1.455 13.931 -3.359 1.00 98.25 114 ALA A CA 1
ATOM 903 C C . ALA A 1 114 ? 2.901 14.453 -3.469 1.00 98.25 114 ALA A C 1
ATOM 905 O O . ALA A 1 114 ? 3.186 15.325 -4.290 1.00 98.25 114 ALA A O 1
ATOM 906 N N . ASN A 1 115 ? 3.828 13.874 -2.700 1.00 98.19 115 ASN A N 1
ATOM 907 C CA . ASN A 1 115 ? 5.266 14.121 -2.778 1.00 98.19 115 ASN A CA 1
ATOM 908 C C . ASN A 1 115 ? 5.996 13.216 -3.797 1.00 98.19 115 ASN A C 1
ATOM 910 O O . ASN A 1 115 ? 7.216 13.048 -3.730 1.00 98.19 115 ASN A O 1
ATOM 914 N N . SER A 1 116 ? 5.272 12.620 -4.752 1.00 97.88 116 SER A N 1
ATOM 915 C CA . SER A 1 116 ? 5.802 11.705 -5.779 1.00 97.88 116 SER A CA 1
ATOM 916 C C . SER A 1 116 ? 6.564 10.509 -5.195 1.00 97.88 116 SER A C 1
ATOM 918 O O . SER A 1 116 ? 7.617 10.123 -5.705 1.00 97.88 116 SER A O 1
ATOM 920 N N . TRP A 1 117 ? 6.064 9.963 -4.083 1.00 98.31 117 TRP A N 1
ATOM 921 C CA . TRP A 1 117 ? 6.685 8.881 -3.309 1.00 98.31 117 TRP A CA 1
ATOM 922 C C . TRP A 1 117 ? 8.085 9.188 -2.770 1.00 98.31 117 TRP A C 1
ATOM 924 O O . TRP A 1 117 ? 8.806 8.283 -2.351 1.00 98.31 117 TRP A O 1
ATOM 934 N N . ASN A 1 118 ? 8.501 10.455 -2.768 1.00 97.38 118 ASN A N 1
ATOM 935 C CA . ASN A 1 118 ? 9.735 10.850 -2.105 1.00 97.38 118 ASN A CA 1
ATOM 936 C C . ASN A 1 118 ? 9.503 10.934 -0.595 1.00 97.38 118 ASN A C 1
ATOM 938 O O . ASN A 1 118 ? 8.408 11.322 -0.177 1.00 97.38 118 ASN A O 1
ATOM 942 N N . PRO A 1 119 ? 10.530 10.665 0.230 1.00 96.06 119 PRO A N 1
ATOM 943 C CA . PRO A 1 119 ? 10.415 10.802 1.673 1.00 96.06 119 PRO A CA 1
ATOM 944 C C . PRO A 1 119 ? 9.812 12.152 2.065 1.00 96.06 119 PRO A C 1
ATOM 946 O O . PRO A 1 119 ? 10.228 13.204 1.569 1.00 96.06 119 PRO A O 1
ATOM 949 N N . LEU A 1 120 ? 8.822 12.110 2.955 1.00 97.06 120 LEU A N 1
ATOM 950 C CA . LEU A 1 120 ? 8.256 13.314 3.551 1.00 97.06 120 LEU A CA 1
ATOM 951 C C . LEU A 1 120 ? 9.336 14.062 4.343 1.00 97.06 120 LEU A C 1
ATOM 953 O O . LEU A 1 120 ? 10.381 13.517 4.707 1.00 97.06 120 LEU A O 1
ATOM 957 N N . THR A 1 121 ? 9.092 15.343 4.614 1.00 97.25 121 THR A N 1
ATOM 958 C CA . THR A 1 121 ? 10.044 16.128 5.408 1.00 97.25 121 THR A CA 1
ATOM 959 C C . THR A 1 121 ? 10.205 15.522 6.809 1.00 97.25 121 THR A C 1
ATOM 961 O O . THR A 1 121 ? 9.231 14.997 7.357 1.00 97.25 121 THR A O 1
ATOM 964 N N . PRO A 1 122 ? 11.379 15.654 7.458 1.00 96.94 122 PRO A N 1
ATOM 965 C CA . PRO A 1 122 ? 11.606 15.077 8.785 1.00 96.94 122 PRO A CA 1
ATOM 966 C C . PRO A 1 122 ? 10.566 15.499 9.830 1.00 96.94 122 PRO A C 1
ATOM 968 O O . PRO A 1 122 ? 10.202 14.713 10.701 1.00 96.94 122 PRO A O 1
ATOM 971 N N . THR A 1 123 ? 10.059 16.732 9.737 1.00 97.56 123 THR A N 1
ATOM 972 C CA . THR A 1 123 ? 9.006 17.247 10.619 1.00 97.56 123 THR A CA 1
ATOM 973 C C . THR A 1 123 ? 7.684 16.506 10.423 1.00 97.56 123 THR A C 1
ATOM 975 O O . THR A 1 123 ? 7.045 16.144 11.410 1.00 97.56 123 THR A O 1
ATOM 978 N N . ILE A 1 124 ? 7.293 16.247 9.172 1.00 96.81 124 ILE A N 1
ATOM 979 C CA . ILE A 1 124 ? 6.064 15.519 8.835 1.00 96.81 124 ILE A CA 1
ATOM 980 C C . ILE A 1 124 ? 6.196 14.045 9.241 1.00 96.81 124 ILE A C 1
ATOM 982 O O . ILE A 1 124 ? 5.335 13.526 9.947 1.00 96.81 124 ILE A O 1
ATOM 986 N N . THR A 1 125 ? 7.316 13.393 8.918 1.00 96.00 125 THR A N 1
ATOM 987 C CA . THR A 1 125 ? 7.592 12.014 9.358 1.00 96.00 125 THR A CA 1
ATOM 988 C C . THR A 1 125 ? 7.563 11.894 10.884 1.00 96.00 125 THR A C 1
ATOM 990 O O . THR A 1 125 ? 6.977 10.967 11.436 1.00 96.00 125 THR A O 1
ATOM 993 N N . GLN A 1 126 ? 8.148 12.854 11.609 1.00 97.50 126 GLN A N 1
ATOM 994 C CA . GLN A 1 126 ? 8.102 12.850 13.071 1.00 97.50 126 GLN A CA 1
ATOM 995 C C . GLN A 1 126 ? 6.675 13.039 13.610 1.00 97.50 126 GLN A C 1
ATOM 997 O O . GLN A 1 126 ? 6.339 12.455 14.644 1.00 97.50 126 GLN A O 1
ATOM 1002 N N . TYR A 1 127 ? 5.851 13.855 12.948 1.00 97.62 127 TYR A N 1
ATOM 1003 C CA . TYR A 1 127 ? 4.443 14.026 13.298 1.00 97.62 127 TYR A CA 1
ATOM 1004 C C . TYR A 1 127 ? 3.677 12.705 13.172 1.00 97.62 127 TYR A C 1
ATOM 1006 O O . TYR A 1 127 ? 3.040 12.299 14.148 1.00 97.62 127 TYR A O 1
ATOM 1014 N N . TYR A 1 128 ? 3.789 12.012 12.035 1.00 97.25 128 TYR A N 1
ATOM 1015 C CA . TYR A 1 128 ? 3.118 10.729 11.820 1.00 97.25 128 TYR A CA 1
ATOM 1016 C C . TYR A 1 128 ? 3.614 9.659 12.789 1.00 97.25 128 TYR A C 1
ATOM 1018 O O . TYR A 1 128 ? 2.797 9.092 13.509 1.00 97.25 128 TYR A O 1
ATOM 1026 N N . ASN A 1 129 ? 4.932 9.497 12.947 1.00 95.38 129 ASN A N 1
ATOM 1027 C CA . ASN A 1 129 ? 5.511 8.545 13.901 1.00 95.38 129 ASN A CA 1
ATOM 1028 C C . ASN A 1 129 ? 4.979 8.747 15.326 1.00 95.38 129 ASN A C 1
ATOM 1030 O O . ASN A 1 129 ? 4.531 7.800 15.968 1.00 95.38 129 ASN A O 1
ATOM 1034 N N . LYS A 1 130 ? 4.980 9.991 15.827 1.00 97.12 130 LYS A N 1
ATOM 1035 C CA . LYS A 1 130 ? 4.453 10.301 17.166 1.00 97.12 130 LYS A CA 1
ATOM 1036 C C . LYS A 1 130 ? 2.948 10.078 17.269 1.00 97.12 130 LYS A C 1
ATOM 1038 O O . LYS A 1 130 ? 2.469 9.727 18.343 1.00 97.12 130 LYS A O 1
ATOM 1043 N N . THR A 1 131 ? 2.202 10.369 16.208 1.00 96.56 131 THR A N 1
ATOM 1044 C CA . THR A 1 131 ? 0.741 10.253 16.198 1.00 96.56 131 THR A CA 1
ATOM 1045 C C . THR A 1 131 ? 0.326 8.789 16.164 1.00 96.56 131 THR A C 1
ATOM 1047 O O . THR A 1 131 ? -0.420 8.364 17.038 1.00 96.56 131 THR A O 1
ATOM 1050 N N . ILE A 1 132 ? 0.884 8.006 15.240 1.00 94.38 132 ILE A N 1
ATOM 1051 C CA . ILE A 1 132 ? 0.639 6.566 15.114 1.00 94.38 132 ILE A CA 1
ATOM 1052 C C . ILE A 1 132 ? 1.041 5.855 16.406 1.00 94.38 132 ILE A C 1
ATOM 1054 O O . ILE A 1 132 ? 0.211 5.166 16.984 1.00 94.38 132 ILE A O 1
ATOM 1058 N N . GLN A 1 133 ? 2.237 6.124 16.947 1.00 94.31 133 GLN A N 1
ATOM 1059 C CA . GLN A 1 133 ? 2.689 5.510 18.202 1.00 94.31 133 GLN A CA 1
ATOM 1060 C C . GLN A 1 133 ? 1.736 5.772 19.380 1.00 94.31 133 GLN A C 1
ATOM 1062 O O . GLN A 1 133 ? 1.571 4.910 20.236 1.00 94.31 133 GLN A O 1
ATOM 1067 N N . LYS A 1 134 ? 1.113 6.955 19.447 1.00 95.88 134 LYS A N 1
ATOM 1068 C CA . LYS A 1 134 ? 0.122 7.281 20.487 1.00 95.88 134 LYS A CA 1
ATOM 1069 C C . LYS A 1 134 ? -1.223 6.592 20.278 1.00 95.88 134 LYS A C 1
ATOM 1071 O O . LYS A 1 134 ? -1.957 6.442 21.243 1.00 95.88 134 LYS A O 1
ATOM 1076 N N . LEU A 1 135 ? -1.572 6.270 19.035 1.00 92.50 135 LEU A N 1
ATOM 1077 C CA . LEU A 1 135 ? -2.847 5.652 18.672 1.00 92.50 135 LEU A CA 1
ATOM 1078 C C . LEU A 1 135 ? -2.790 4.120 18.733 1.00 92.50 135 LEU A C 1
ATOM 1080 O O . LEU A 1 135 ? -3.838 3.491 18.796 1.00 92.50 135 LEU A O 1
ATOM 1084 N N . THR A 1 136 ? -1.588 3.539 18.729 1.00 86.88 136 THR A N 1
ATOM 1085 C CA . THR A 1 136 ? -1.342 2.094 18.869 1.00 86.88 136 THR A CA 1
ATOM 1086 C C . THR A 1 136 ? -0.946 1.666 20.290 1.00 86.88 136 THR A C 1
ATOM 1088 O O . THR A 1 136 ? -0.666 0.489 20.501 1.00 86.88 136 THR A O 1
ATOM 1091 N N . ALA A 1 137 ? -0.829 2.609 21.232 1.00 73.31 137 ALA A N 1
ATOM 1092 C CA . ALA A 1 137 ? -0.452 2.367 22.630 1.00 73.31 137 ALA A CA 1
ATOM 1093 C C . ALA A 1 137 ? -1.685 2.226 23.528 1.00 73.31 137 ALA A C 1
ATOM 1095 O O . ALA A 1 137 ? -1.635 1.374 24.443 1.00 73.31 137 ALA A O 1
#

Radius of gyration: 14.97 Å; chains: 1; bounding box: 34×38×41 Å

Foldseek 3Di:
DLVVCVPPPPVVLLVVLVVLLCQQLPDADPVRHGDLVSLVVNLVSLLCLLVDPPCPQVSLLSSLVSCLRRVLVSCVSPVPSSVVSLVSLVVSLPPPPDDPLSVLSSVVSVVCVVVSSDDDDPVSVVVSVVSNVVVVD